Protein AF-A0A952RJH2-F1 (afdb_monomer)

Mean predicted aligned error: 6.04 Å

Radius of gyration: 14.86 Å; Cα contacts (8 Å, |Δi|>4): 27; chains: 1; bounding box: 33×14×42 Å

Foldseek 3Di:
DCVVPVPPDPQDDDDDDDDDCVQFADPVPRHGDPNNVVVVVVVVVVVVVVVVVDDRD

Solvent-accessible surface area (backbone atoms only — not comparable to full-atom values): 3788 Å² total; per-residue (Å²): 125,74,67,89,53,67,87,76,41,95,89,56,85,85,83,89,82,87,74,72,54,81,63,30,25,42,85,88,78,68,45,72,37,90,46,28,65,57,51,52,51,53,52,51,54,52,51,52,51,52,58,72,72,47,79,84,128

Structure (mmCIF, N/CA/C/O backbone):
data_AF-A0A952RJH2-F1
#
_entry.id   AF-A0A952RJH2-F1
#
loop_
_atom_site.group_PDB
_atom_site.id
_atom_site.type_symbol
_atom_site.label_atom_id
_atom_site.label_alt_id
_atom_site.label_comp_id
_atom_site.label_asym_id
_atom_site.label_entity_id
_atom_site.label_seq_id
_atom_site.pdbx_PDB_ins_code
_atom_site.Cartn_x
_atom_site.Cartn_y
_atom_site.Cartn_z
_atom_site.occupancy
_atom_site.B_iso_or_equiv
_atom_site.auth_seq_id
_atom_site.auth_comp_id
_atom_site.auth_asym_id
_atom_site.auth_atom_id
_atom_site.pdbx_PDB_model_num
ATOM 1 N N . MET A 1 1 ? -15.180 -9.617 -2.259 1.00 49.56 1 MET A N 1
ATOM 2 C CA . MET A 1 1 ? -15.274 -8.243 -1.712 1.00 49.56 1 MET A CA 1
ATOM 3 C C . MET A 1 1 ? -15.724 -8.317 -0.253 1.00 49.56 1 MET A C 1
ATOM 5 O O . MET A 1 1 ? -16.569 -9.165 0.012 1.00 49.56 1 MET A O 1
ATOM 9 N N . PRO A 1 2 ? -15.239 -7.461 0.674 1.00 54.09 2 PRO A N 1
ATOM 10 C CA . PRO A 1 2 ? -15.579 -7.485 2.115 1.00 54.09 2 PRO A CA 1
ATOM 11 C C . PRO A 1 2 ? -17.055 -7.179 2.441 1.00 54.09 2 PRO A C 1
ATOM 13 O O . PRO A 1 2 ? -17.437 -7.043 3.600 1.00 54.09 2 PRO A O 1
ATOM 16 N N . MET A 1 3 ? -17.898 -7.070 1.414 1.00 61.94 3 MET A N 1
ATOM 17 C CA . MET A 1 3 ? -19.307 -6.690 1.491 1.00 61.94 3 MET A CA 1
ATOM 18 C C . MET A 1 3 ? -20.133 -7.615 2.388 1.00 61.94 3 MET A C 1
ATOM 20 O O . MET A 1 3 ? -21.146 -7.184 2.922 1.00 61.94 3 MET A O 1
ATOM 24 N N . THR A 1 4 ? -19.702 -8.864 2.590 1.00 60.84 4 THR A N 1
ATOM 25 C CA . THR A 1 4 ? -20.411 -9.831 3.440 1.00 60.84 4 THR A CA 1
ATOM 26 C C . THR A 1 4 ? -20.464 -9.411 4.915 1.00 60.84 4 THR A C 1
ATOM 28 O O . THR A 1 4 ? -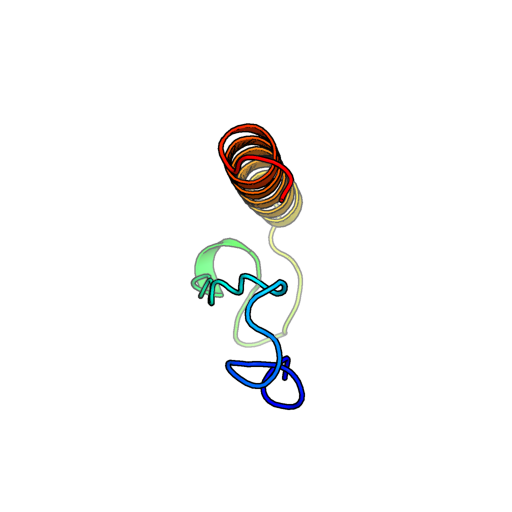21.389 -9.821 5.614 1.00 60.84 4 THR A O 1
ATOM 31 N N . PHE A 1 5 ? -19.521 -8.583 5.381 1.00 61.03 5 PHE A N 1
ATOM 32 C CA . PHE A 1 5 ? -19.420 -8.149 6.784 1.00 61.03 5 PHE A CA 1
ATOM 33 C C . PHE A 1 5 ? -19.560 -6.632 6.970 1.00 61.03 5 PHE A C 1
ATOM 35 O O . PHE A 1 5 ? -19.727 -6.160 8.092 1.00 61.03 5 PHE A O 1
ATOM 42 N N . TYR A 1 6 ? -19.531 -5.858 5.881 1.00 58.94 6 TYR A N 1
ATOM 43 C CA . TYR A 1 6 ? -19.675 -4.405 5.926 1.00 58.94 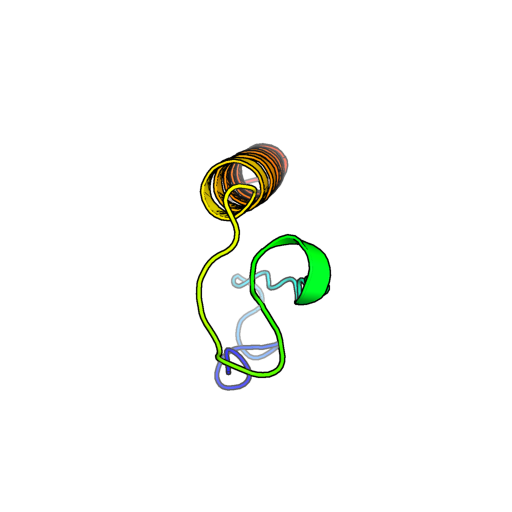6 TYR A CA 1
ATOM 44 C C . TYR A 1 6 ? -21.036 -4.010 6.533 1.00 58.94 6 TYR A C 1
ATOM 46 O O . TYR A 1 6 ? -22.078 -4.310 5.951 1.00 58.94 6 TYR A O 1
ATOM 54 N N . ARG A 1 7 ? -21.009 -3.336 7.696 1.00 61.50 7 ARG A N 1
ATOM 55 C CA . ARG A 1 7 ? -22.173 -2.868 8.488 1.00 61.50 7 ARG A CA 1
ATOM 56 C C . ARG A 1 7 ? -23.073 -3.952 9.108 1.00 61.50 7 ARG A C 1
ATOM 58 O O . ARG A 1 7 ? -24.239 -3.677 9.379 1.00 61.50 7 ARG A O 1
ATOM 65 N N . ARG A 1 8 ? -22.579 -5.176 9.321 1.00 67.25 8 ARG A N 1
ATOM 66 C CA . ARG A 1 8 ? -23.346 -6.219 10.042 1.00 67.25 8 ARG A CA 1
ATOM 67 C C . ARG A 1 8 ? -22.953 -6.391 11.506 1.00 67.25 8 ARG A C 1
ATOM 69 O O . ARG A 1 8 ? -23.746 -6.932 12.265 1.00 67.25 8 ARG A O 1
ATOM 76 N N . ASP A 1 9 ? -21.756 -5.953 11.869 1.00 76.19 9 ASP A N 1
ATOM 77 C CA . ASP A 1 9 ? -21.213 -6.049 13.217 1.00 76.19 9 ASP A CA 1
ATOM 78 C C . ASP A 1 9 ? -20.521 -4.724 13.548 1.00 76.19 9 ASP A C 1
ATOM 80 O O . ASP A 1 9 ? -19.603 -4.312 12.836 1.00 76.19 9 ASP A O 1
ATOM 84 N N . ASP A 1 10 ? -20.981 -4.052 14.602 1.00 74.44 10 ASP A N 1
ATOM 85 C CA . ASP A 1 10 ? -20.450 -2.756 15.040 1.00 74.44 10 ASP A CA 1
ATOM 86 C C . ASP A 1 10 ? -19.030 -2.872 15.620 1.00 74.44 10 ASP A C 1
ATOM 88 O O . ASP A 1 10 ? -18.327 -1.868 15.750 1.00 74.44 10 ASP A O 1
ATOM 92 N N . GLN A 1 11 ? -18.572 -4.096 15.912 1.00 80.00 11 GLN A N 1
ATOM 93 C CA . GLN A 1 11 ? -17.188 -4.372 16.295 1.00 80.00 11 GLN A CA 1
ATOM 94 C C . GLN A 1 11 ? -16.241 -4.472 15.094 1.00 80.00 11 GLN A C 1
ATOM 96 O O . GLN A 1 11 ? -15.021 -4.525 15.263 1.00 80.00 11 GLN A O 1
ATOM 101 N N . VAL A 1 12 ? -16.777 -4.476 13.869 1.00 79.50 12 VAL A N 1
ATOM 102 C CA . VAL A 1 12 ? -15.992 -4.564 12.638 1.00 79.50 12 VAL A CA 1
ATOM 103 C C . VAL A 1 12 ? -15.933 -3.203 11.956 1.00 79.50 12 VAL A C 1
ATOM 105 O O . VAL A 1 12 ? -16.894 -2.728 11.351 1.00 79.50 12 VAL A O 1
ATOM 108 N N . GLN A 1 13 ? -14.748 -2.599 11.976 1.00 80.44 13 GLN A N 1
ATOM 109 C CA . GLN A 1 13 ? -14.447 -1.421 11.168 1.00 80.44 13 GLN A CA 1
ATOM 110 C C . GLN A 1 13 ? -13.906 -1.834 9.796 1.00 80.44 13 GLN A C 1
ATOM 112 O O . GLN A 1 13 ? -13.133 -2.784 9.673 1.00 80.44 13 GLN A O 1
ATOM 117 N N . ALA A 1 14 ? -14.301 -1.112 8.748 1.00 82.06 14 ALA A N 1
ATOM 118 C CA . ALA A 1 14 ? -13.881 -1.400 7.383 1.00 82.06 14 ALA A CA 1
ATOM 119 C C . ALA A 1 14 ? -13.574 -0.114 6.614 1.00 82.06 14 ALA A C 1
ATOM 121 O O . ALA A 1 14 ? -14.344 0.846 6.650 1.00 82.06 14 ALA A O 1
ATOM 122 N N . VAL A 1 15 ? -12.475 -0.137 5.860 1.00 83.69 15 VAL A N 1
ATOM 123 C CA . VAL A 1 15 ? -12.063 0.932 4.947 1.00 83.69 15 VAL A CA 1
ATOM 124 C C . VAL A 1 15 ? -11.841 0.352 3.553 1.00 83.69 15 VAL A C 1
ATOM 126 O O . VAL A 1 15 ? -11.227 -0.703 3.395 1.00 83.69 15 VAL A O 1
ATOM 129 N N . MET A 1 16 ? -12.364 1.030 2.532 1.00 88.00 16 MET A N 1
ATOM 130 C CA . MET A 1 16 ? -12.070 0.717 1.137 1.00 88.00 16 MET A CA 1
ATOM 131 C C . MET A 1 16 ? -10.910 1.595 0.682 1.00 88.00 16 MET A C 1
ATOM 133 O O . MET A 1 16 ? -10.980 2.816 0.795 1.00 88.00 16 MET A O 1
ATOM 137 N N . VAL A 1 17 ? -9.854 0.967 0.173 1.00 88.69 17 VAL A N 1
ATOM 138 C CA . VAL A 1 17 ? -8.682 1.662 -0.362 1.00 88.6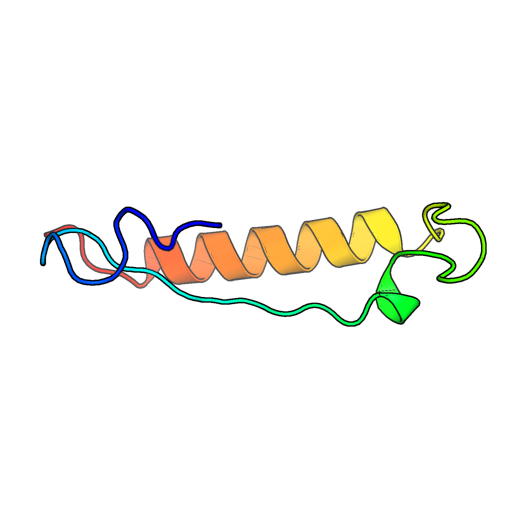9 17 VAL A CA 1
ATOM 139 C C . VAL A 1 17 ? -8.544 1.285 -1.826 1.00 88.69 17 VAL A C 1
ATOM 141 O O . VAL A 1 17 ? -8.342 0.116 -2.152 1.00 88.69 17 VAL A O 1
ATOM 144 N N . GLU A 1 18 ? -8.666 2.275 -2.701 1.00 93.94 18 GLU A N 1
ATOM 145 C CA . GLU A 1 18 ? -8.448 2.109 -4.132 1.00 93.94 18 GLU A CA 1
ATOM 146 C C . GLU A 1 18 ? -7.053 2.611 -4.501 1.00 93.94 18 GLU A C 1
ATOM 148 O O . GLU A 1 18 ? -6.631 3.692 -4.091 1.00 93.94 18 GLU A O 1
ATOM 153 N N . ILE A 1 19 ? -6.316 1.796 -5.253 1.00 94.19 19 ILE A N 1
ATOM 154 C CA . ILE A 1 19 ? -4.944 2.089 -5.665 1.00 94.19 19 ILE A CA 1
ATOM 155 C C . ILE A 1 19 ? -4.930 2.151 -7.184 1.00 94.19 19 ILE A C 1
ATOM 157 O O . ILE A 1 19 ? -5.325 1.193 -7.850 1.00 94.19 19 ILE A O 1
ATOM 161 N N . ASN A 1 20 ? -4.439 3.264 -7.725 1.00 96.81 20 ASN A N 1
ATOM 162 C CA . ASN A 1 20 ? -4.255 3.415 -9.161 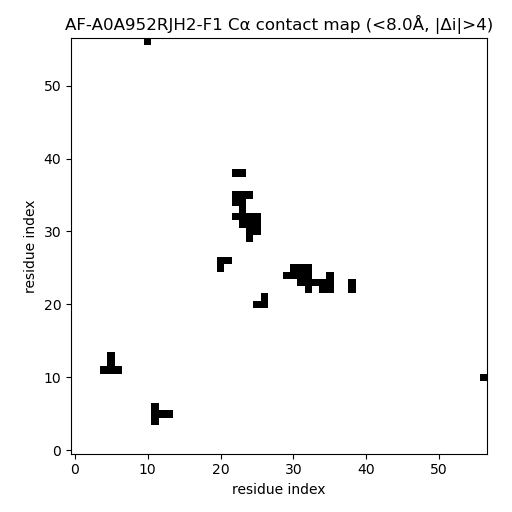1.00 96.81 20 ASN A CA 1
ATOM 163 C C . ASN A 1 20 ? -3.279 2.338 -9.678 1.00 96.81 20 ASN A C 1
ATOM 165 O O . ASN A 1 20 ? -2.141 2.246 -9.208 1.00 96.81 20 ASN A O 1
ATOM 169 N N . ARG A 1 21 ? -3.737 1.520 -10.634 1.00 97.50 21 ARG A N 1
ATOM 170 C CA . ARG A 1 21 ? -2.998 0.369 -11.173 1.00 97.50 21 ARG A CA 1
ATOM 171 C C . ARG A 1 21 ? -1.704 0.776 -11.866 1.00 97.50 21 ARG A C 1
ATOM 173 O O . ARG A 1 21 ? -0.691 0.121 -11.630 1.00 97.50 21 ARG A O 1
ATOM 180 N N . ALA A 1 22 ? -1.695 1.903 -12.573 1.00 97.38 22 ALA A N 1
ATOM 181 C CA . ALA A 1 22 ? -0.501 2.467 -13.198 1.00 97.38 22 ALA A CA 1
ATOM 182 C C . ALA A 1 22 ? 0.657 2.738 -12.216 1.00 97.38 22 ALA A C 1
ATOM 184 O O . ALA A 1 22 ? 1.798 2.900 -12.641 1.00 97.38 22 A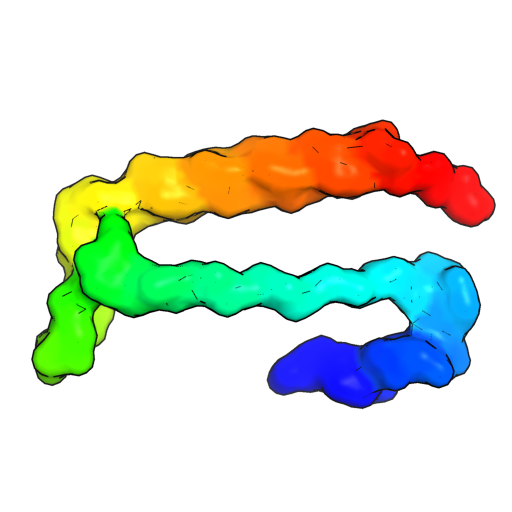LA A O 1
ATOM 185 N N . LEU A 1 23 ? 0.404 2.779 -10.899 1.00 97.25 23 LEU A N 1
ATOM 186 C CA . LEU A 1 23 ? 1.462 2.943 -9.897 1.00 97.25 23 LEU A CA 1
ATOM 187 C C . LEU A 1 23 ? 2.258 1.661 -9.634 1.00 97.25 23 LEU A C 1
ATOM 189 O O . LEU A 1 23 ? 3.377 1.755 -9.128 1.00 97.25 23 LEU A O 1
ATOM 193 N N . TYR A 1 24 ? 1.701 0.478 -9.909 1.00 97.81 24 TYR A N 1
ATOM 194 C CA . TYR A 1 24 ? 2.301 -0.795 -9.489 1.00 97.81 24 TYR A CA 1
ATOM 195 C C . TYR A 1 24 ? 2.252 -1.914 -10.535 1.00 97.81 24 TYR A C 1
ATOM 197 O O . TYR A 1 24 ? 2.939 -2.922 -10.356 1.00 97.81 24 TYR A O 1
ATOM 205 N N . MET A 1 25 ? 1.465 -1.777 -11.601 1.00 98.00 25 MET A N 1
ATOM 206 C CA . MET A 1 25 ? 1.375 -2.762 -12.677 1.00 98.00 25 MET A CA 1
ATOM 207 C C . MET A 1 25 ? 1.262 -2.097 -14.048 1.00 98.00 25 MET A C 1
ATOM 209 O O . MET A 1 25 ? 0.681 -1.020 -14.183 1.00 98.00 25 MET A O 1
ATOM 213 N N . ASP A 1 26 ? 1.787 -2.772 -15.066 1.00 97.94 26 ASP A N 1
ATOM 214 C CA . ASP A 1 26 ? 1.420 -2.498 -16.448 1.00 97.94 26 ASP A CA 1
ATOM 215 C C . ASP A 1 26 ? -0.045 -2.920 -16.638 1.00 97.94 26 ASP A C 1
ATOM 217 O O . ASP A 1 26 ? -0.411 -4.078 -16.436 1.00 97.94 26 ASP A O 1
ATOM 221 N N . GLU A 1 27 ? -0.917 -1.975 -16.986 1.00 97.62 27 GLU A N 1
ATOM 222 C CA . GLU A 1 27 ? -2.354 -2.246 -17.100 1.00 97.62 27 GLU A CA 1
ATOM 223 C C . GLU A 1 27 ? -2.730 -3.111 -18.306 1.00 97.62 27 GLU A C 1
ATOM 225 O O . GLU A 1 27 ? -3.815 -3.693 -18.328 1.00 97.62 27 GLU A O 1
ATOM 230 N N . ARG A 1 28 ? -1.847 -3.208 -19.302 1.00 97.75 28 ARG A N 1
ATOM 231 C CA . ARG A 1 28 ? -2.074 -3.985 -20.520 1.00 97.75 28 ARG A CA 1
ATOM 232 C C . ARG A 1 28 ? -1.681 -5.440 -20.325 1.00 97.75 28 ARG A C 1
ATOM 234 O O . ARG A 1 28 ? -2.371 -6.313 -20.846 1.00 97.75 28 ARG A O 1
ATOM 241 N N . THR A 1 29 ? -0.581 -5.698 -19.616 1.00 97.62 29 THR A N 1
ATOM 242 C CA . THR A 1 29 ? -0.063 -7.064 -19.421 1.00 97.62 29 THR A CA 1
ATOM 243 C C . THR A 1 29 ? -0.417 -7.652 -18.057 1.00 97.62 29 THR A C 1
ATOM 245 O O . THR A 1 29 ? -0.509 -8.869 -17.920 1.00 97.62 29 THR A O 1
ATOM 248 N N . GLY A 1 30 ? -0.664 -6.808 -17.053 1.00 96.44 30 GLY A N 1
ATOM 249 C CA . GLY A 1 30 ? -0.826 -7.226 -15.661 1.00 96.44 30 GLY A CA 1
ATOM 250 C C . GLY A 1 30 ? 0.499 -7.461 -14.931 1.00 96.44 30 GLY A C 1
ATOM 251 O O . GLY A 1 30 ? 0.481 -7.826 -13.752 1.00 96.44 30 GLY A O 1
ATOM 252 N N . ASP A 1 31 ? 1.635 -7.245 -15.598 1.00 98.38 31 ASP A N 1
ATOM 253 C CA . ASP A 1 31 ? 2.948 -7.434 -14.994 1.00 98.38 31 ASP A CA 1
ATOM 254 C C . ASP A 1 31 ? 3.217 -6.377 -13.931 1.00 98.38 31 ASP A C 1
ATOM 256 O O . ASP A 1 31 ? 2.805 -5.221 -14.027 1.00 98.38 31 ASP A O 1
ATOM 260 N N . ARG A 1 32 ? 3.945 -6.778 -12.892 1.00 98.12 32 ARG A N 1
ATOM 261 C CA . ARG A 1 32 ? 4.367 -5.855 -11.841 1.00 98.12 32 ARG A CA 1
ATOM 262 C C . ARG A 1 32 ? 5.410 -4.895 -12.397 1.00 98.12 32 ARG A C 1
ATOM 264 O O . ARG A 1 32 ? 6.387 -5.325 -13.003 1.00 98.12 32 ARG A O 1
ATOM 271 N N . LEU A 1 33 ? 5.238 -3.612 -12.104 1.00 97.88 33 LEU A N 1
ATOM 272 C CA . LEU A 1 33 ? 6.280 -2.616 -12.326 1.00 97.88 33 LEU A CA 1
ATOM 273 C C . LEU A 1 33 ? 7.361 -2.740 -11.247 1.00 97.88 33 LEU A C 1
ATOM 275 O O . LEU A 1 33 ? 7.123 -3.281 -10.164 1.00 97.88 33 LEU A O 1
ATOM 279 N N . GLU A 1 34 ? 8.534 -2.166 -11.498 1.00 97.44 34 GLU A N 1
ATOM 280 C CA . GLU A 1 34 ? 9.611 -2.066 -10.502 1.00 97.44 34 GLU A CA 1
ATOM 281 C C . GLU A 1 34 ? 9.136 -1.371 -9.209 1.00 97.44 34 GLU A C 1
ATOM 283 O O . GLU A 1 34 ? 9.502 -1.749 -8.094 1.00 97.44 34 GLU A O 1
ATOM 288 N N . SER A 1 35 ? 8.215 -0.414 -9.345 1.00 97.31 35 SER A N 1
ATOM 289 C CA . SER A 1 35 ? 7.580 0.303 -8.238 1.00 97.31 35 SER A CA 1
ATOM 290 C C . SER A 1 35 ? 6.665 -0.562 -7.364 1.00 97.31 35 SER A C 1
ATOM 292 O O . SER A 1 35 ? 6.277 -0.120 -6.281 1.00 97.31 35 SER A O 1
ATOM 294 N N . PHE A 1 36 ? 6.323 -1.789 -7.769 1.00 98.12 36 PHE A N 1
ATOM 295 C CA . PHE A 1 36 ? 5.373 -2.638 -7.047 1.00 98.12 36 PHE A CA 1
ATOM 296 C C . PHE A 1 36 ? 5.744 -2.824 -5.573 1.00 98.12 36 PHE A C 1
ATOM 298 O O . PHE A 1 36 ? 4.904 -2.647 -4.687 1.00 98.12 36 PHE A O 1
ATOM 305 N N . ALA A 1 37 ? 7.008 -3.158 -5.297 1.00 98.00 37 ALA A N 1
ATOM 306 C CA . ALA A 1 37 ? 7.479 -3.394 -3.935 1.00 98.00 37 ALA A CA 1
ATOM 307 C C . ALA A 1 37 ? 7.383 -2.125 -3.072 1.00 98.00 37 ALA A C 1
ATOM 309 O O . ALA A 1 37 ? 6.956 -2.195 -1.917 1.00 98.00 37 ALA A O 1
ATOM 310 N N . LEU A 1 38 ? 7.706 -0.965 -3.653 1.00 97.94 38 LEU A N 1
ATOM 311 C CA . LEU A 1 38 ? 7.597 0.335 -2.995 1.00 97.94 38 LEU A CA 1
ATOM 312 C C . LEU A 1 38 ? 6.140 0.670 -2.653 1.00 97.94 38 LEU A C 1
ATOM 314 O O . LEU A 1 38 ? 5.845 1.046 -1.518 1.00 97.94 38 LEU A O 1
ATOM 318 N N . ILE A 1 39 ? 5.226 0.520 -3.616 1.00 97.88 39 ILE A N 1
ATOM 319 C CA . ILE A 1 39 ? 3.799 0.800 -3.410 1.00 97.88 39 ILE A CA 1
ATOM 320 C C . ILE A 1 39 ? 3.216 -0.139 -2.351 1.00 97.88 39 ILE A C 1
ATOM 322 O O . ILE A 1 39 ? 2.564 0.332 -1.419 1.00 97.88 39 ILE A O 1
ATOM 326 N N . ARG A 1 40 ? 3.535 -1.440 -2.416 1.00 97.50 40 ARG A N 1
ATOM 327 C CA . ARG A 1 40 ? 3.147 -2.424 -1.3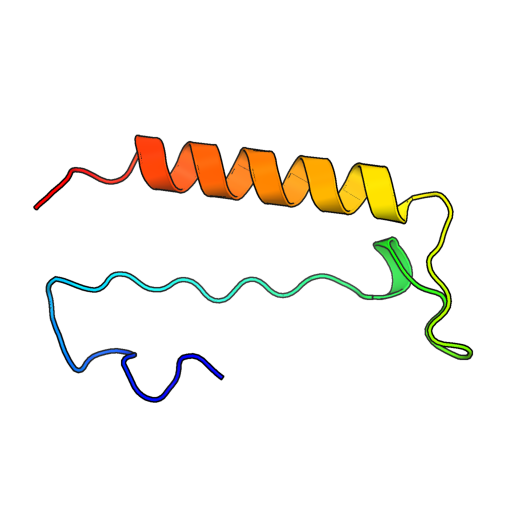94 1.00 97.50 40 ARG A CA 1
ATOM 328 C C . ARG A 1 40 ? 3.603 -2.001 0.006 1.00 97.50 40 ARG A C 1
ATOM 330 O O . ARG A 1 40 ? 2.791 -2.023 0.926 1.00 97.50 40 ARG A O 1
ATOM 337 N N . GLY A 1 41 ? 4.868 -1.607 0.163 1.00 98.12 41 GLY A N 1
ATOM 338 C CA . GLY A 1 41 ? 5.415 -1.182 1.455 1.00 98.12 41 GLY A CA 1
ATOM 339 C C . GLY A 1 41 ? 4.720 0.060 2.018 1.00 98.12 41 GLY A C 1
ATOM 340 O O . GLY A 1 41 ? 4.383 0.096 3.199 1.00 98.12 41 GLY A O 1
ATOM 341 N N . ARG A 1 42 ? 4.427 1.053 1.167 1.00 97.19 42 ARG A N 1
ATOM 342 C CA . ARG A 1 42 ? 3.700 2.269 1.575 1.00 97.19 42 ARG A CA 1
ATOM 343 C C . ARG A 1 42 ? 2.282 1.967 2.052 1.00 97.19 42 ARG A C 1
ATOM 345 O O . ARG A 1 42 ? 1.870 2.489 3.083 1.00 97.19 42 ARG A O 1
ATOM 352 N N . ILE A 1 43 ? 1.553 1.120 1.325 1.00 96.69 43 ILE A N 1
ATOM 353 C CA . ILE A 1 43 ? 0.194 0.719 1.713 1.00 96.69 43 ILE A CA 1
ATOM 354 C C . ILE A 1 43 ? 0.231 -0.054 3.028 1.00 96.69 43 ILE A C 1
ATOM 356 O O . ILE A 1 43 ? -0.563 0.233 3.918 1.00 96.69 43 ILE A O 1
ATOM 360 N N . GLN A 1 44 ? 1.168 -0.995 3.175 1.00 97.12 44 GLN A N 1
ATOM 361 C CA . GLN A 1 44 ? 1.316 -1.762 4.407 1.00 97.12 44 GLN A CA 1
ATOM 362 C C . GLN A 1 44 ? 1.566 -0.843 5.612 1.00 97.12 44 GLN A C 1
ATOM 364 O O . GLN A 1 44 ? 0.832 -0.932 6.591 1.00 97.12 44 GLN A O 1
ATOM 369 N N . GLY A 1 45 ? 2.517 0.091 5.511 1.00 97.25 45 GLY A N 1
ATOM 370 C CA . GLY A 1 45 ? 2.790 1.042 6.592 1.00 97.25 45 GLY A CA 1
ATOM 371 C C . GLY A 1 45 ? 1.593 1.941 6.921 1.0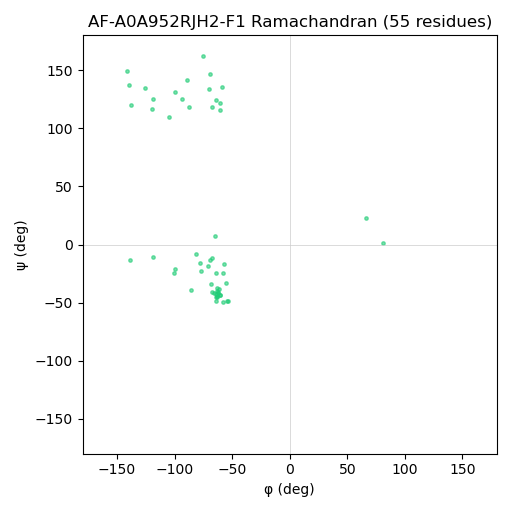0 97.25 45 GLY A C 1
ATOM 372 O O . GLY A 1 45 ? 1.316 2.197 8.090 1.00 97.25 45 GLY A O 1
ATOM 373 N N . ALA A 1 46 ? 0.832 2.379 5.912 1.00 94.75 46 ALA A N 1
ATOM 374 C CA . ALA A 1 46 ? -0.378 3.171 6.133 1.00 94.75 46 ALA A CA 1
ATOM 375 C C . ALA A 1 46 ? -1.472 2.370 6.864 1.00 94.75 46 ALA A C 1
ATOM 377 O O . ALA A 1 46 ? -2.115 2.891 7.774 1.00 94.75 46 ALA A O 1
ATOM 378 N N . LEU A 1 47 ? -1.669 1.099 6.498 1.00 93.56 47 LEU A N 1
ATOM 379 C CA . LEU A 1 47 ? -2.631 0.217 7.164 1.00 93.56 47 LEU A CA 1
ATOM 380 C C . LEU A 1 47 ? -2.206 -0.109 8.601 1.00 93.56 47 LEU A C 1
ATOM 382 O O . LEU A 1 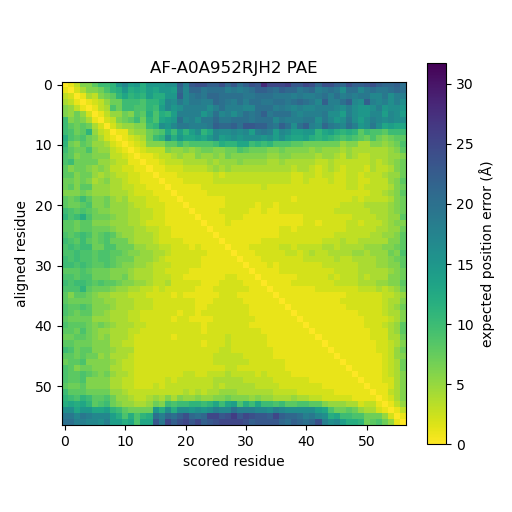47 ? -3.043 -0.087 9.498 1.00 93.56 47 LEU A O 1
ATOM 386 N N . GLU A 1 48 ? -0.918 -0.355 8.840 1.00 95.12 48 GLU A N 1
ATOM 387 C CA . GLU A 1 48 ? -0.375 -0.559 10.189 1.00 95.12 48 GLU A CA 1
ATOM 388 C C . GLU A 1 48 ? -0.600 0.674 11.076 1.00 95.12 48 GLU A C 1
ATOM 390 O O . GLU A 1 48 ? -1.061 0.536 12.211 1.00 95.12 48 GLU A O 1
ATOM 395 N N . ALA A 1 49 ? -0.366 1.878 10.547 1.00 94.06 49 ALA A N 1
ATOM 396 C CA . ALA A 1 49 ? -0.637 3.124 11.261 1.00 94.06 49 ALA A CA 1
ATOM 397 C C . ALA A 1 49 ? -2.132 3.295 11.594 1.00 94.06 49 ALA A C 1
ATOM 399 O O . ALA A 1 49 ? -2.471 3.694 12.708 1.00 94.06 49 ALA A O 1
ATOM 400 N N . LEU A 1 50 ? -3.034 2.946 10.668 1.00 91.44 50 LEU A N 1
ATOM 401 C CA . LEU A 1 50 ? -4.482 2.981 10.911 1.00 91.44 50 LEU A CA 1
ATOM 402 C C . LEU A 1 50 ? -4.906 1.992 12.001 1.00 91.44 50 LEU A C 1
ATOM 404 O O . LEU A 1 50 ? -5.689 2.348 12.880 1.00 91.44 50 LEU A O 1
ATOM 408 N N . ILE A 1 51 ? -4.361 0.773 11.983 1.00 90.06 51 ILE A N 1
ATOM 409 C CA . ILE A 1 51 ? -4.629 -0.240 13.012 1.00 90.06 51 ILE A CA 1
ATOM 410 C C . ILE A 1 51 ? -4.177 0.262 14.388 1.00 90.06 51 ILE A C 1
ATOM 412 O O . ILE A 1 51 ? -4.908 0.108 15.360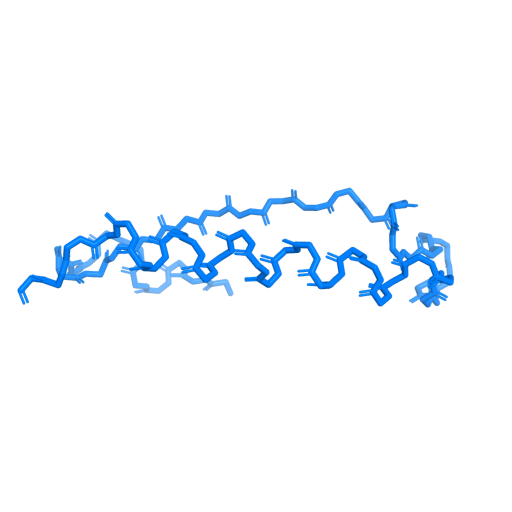 1.00 90.06 51 ILE A O 1
ATOM 416 N N . GLN A 1 52 ? -3.002 0.890 14.477 1.00 91.19 52 GLN A N 1
ATOM 417 C CA . GLN A 1 52 ? -2.484 1.432 15.739 1.00 91.19 52 GLN A CA 1
ATOM 418 C C . GLN A 1 52 ? -3.287 2.632 16.254 1.00 91.19 52 GLN A C 1
ATOM 420 O O . GLN A 1 52 ? -3.422 2.801 17.464 1.00 91.19 52 GLN A O 1
ATOM 425 N N . ALA A 1 53 ? -3.816 3.463 15.353 1.00 89.00 53 ALA A N 1
ATOM 426 C CA . ALA A 1 53 ? -4.625 4.627 15.706 1.00 89.00 53 ALA A CA 1
ATOM 427 C C . ALA A 1 53 ? -6.067 4.268 16.099 1.00 89.00 53 ALA A C 1
ATOM 429 O O . ALA A 1 53 ? -6.767 5.094 16.686 1.00 89.00 53 ALA A O 1
ATOM 430 N N . THR A 1 54 ? -6.521 3.055 15.774 1.00 82.44 54 THR A N 1
ATOM 431 C CA . THR A 1 54 ? -7.871 2.593 16.090 1.00 82.44 54 THR A CA 1
ATOM 432 C C . THR A 1 54 ? -7.880 1.980 17.495 1.00 82.44 54 THR A C 1
ATOM 434 O O . THR A 1 54 ? -7.184 0.988 17.724 1.00 82.44 54 THR A O 1
ATOM 437 N N . PRO A 1 55 ? -8.648 2.528 18.456 1.00 69.75 55 PRO A N 1
ATOM 438 C CA . PRO A 1 55 ? -8.764 1.928 19.778 1.00 69.75 55 PRO A CA 1
ATOM 439 C C . PRO A 1 55 ? -9.305 0.504 19.651 1.00 69.75 55 PRO A C 1
ATOM 441 O O . PRO A 1 55 ? -10.267 0.267 18.919 1.00 69.75 55 PRO A O 1
ATOM 444 N N . LYS A 1 56 ? -8.707 -0.446 20.376 1.00 60.94 56 LYS A N 1
ATOM 445 C CA . LYS A 1 56 ? -9.339 -1.755 20.561 1.00 60.94 56 LYS A CA 1
ATOM 446 C C . LYS A 1 56 ? -10.639 -1.532 21.337 1.00 60.94 56 LYS A C 1
ATOM 448 O O . LYS A 1 56 ? -10.595 -0.895 22.389 1.00 60.94 56 LYS A O 1
ATOM 453 N N . LEU A 1 57 ? -11.753 -1.996 20.771 1.00 53.88 57 LEU A N 1
ATOM 454 C CA . LEU A 1 57 ? -13.040 -2.100 21.463 1.00 53.88 57 LEU A CA 1
ATOM 455 C C . LEU A 1 57 ? -12.925 -3.017 22.684 1.00 53.88 57 LEU A C 1
ATOM 457 O O . LEU A 1 57 ? -12.154 -4.004 22.603 1.00 53.88 57 LEU A O 1
#

Secondary structure (DSSP, 8-state):
-GGGTTTT-TT---------GGGTB-TTT-PBPTTHHHHHHHHHHHHHHHHHHSPP-

Sequence (57 aa):
MPMTFYRRDDQVQAVMVEINRALYMDERTGDRLESFALIRGRIQGALEALIQATPKL

pLDDT: mean 86.66, std 14.59, range [49.56, 98.38]